Protein AF-A0A382U960-F1 (afdb_monomer_lite)

Structure (mmCIF, N/CA/C/O backbone):
data_AF-A0A382U960-F1
#
_entry.id   AF-A0A382U960-F1
#
loop_
_atom_site.group_PDB
_atom_site.id
_atom_site.type_symbol
_atom_site.label_atom_id
_atom_site.label_alt_id
_atom_site.label_comp_id
_atom_site.label_asym_id
_atom_site.label_entity_id
_atom_site.label_seq_id
_atom_site.pdbx_PDB_ins_code
_atom_site.Cartn_x
_atom_site.Cartn_y
_atom_site.Cartn_z
_atom_site.occupancy
_atom_site.B_iso_or_equiv
_atom_site.auth_seq_id
_atom_site.auth_comp_id
_atom_site.auth_asym_id
_atom_site.auth_atom_id
_atom_site.pdbx_PDB_model_num
ATOM 1 N N . MET A 1 1 ? -10.378 -6.888 10.214 1.00 60.75 1 MET A N 1
ATOM 2 C CA . MET A 1 1 ? -9.118 -6.641 10.947 1.00 60.75 1 MET A CA 1
ATOM 3 C C . MET A 1 1 ? -9.123 -5.184 11.384 1.00 60.75 1 MET A C 1
ATOM 5 O O . MET A 1 1 ? -9.834 -4.398 10.776 1.00 60.75 1 MET A O 1
ATOM 9 N N . SER A 1 2 ? -8.431 -4.825 12.464 1.00 80.06 2 SER A N 1
ATOM 10 C CA . SER A 1 2 ? -8.351 -3.423 12.896 1.00 80.06 2 SER A CA 1
ATOM 11 C C . SER A 1 2 ? -7.181 -2.730 12.207 1.00 80.06 2 SER A C 1
ATOM 13 O O . SER A 1 2 ? -6.110 -3.321 12.089 1.00 80.06 2 SER A O 1
ATOM 15 N N . ILE A 1 3 ? -7.332 -1.448 11.862 1.00 82.94 3 ILE A N 1
ATOM 16 C CA . ILE A 1 3 ? -6.288 -0.651 11.192 1.00 82.94 3 ILE A CA 1
ATOM 17 C C . ILE A 1 3 ? -4.925 -0.683 11.901 1.00 82.94 3 ILE A C 1
ATOM 19 O O . ILE A 1 3 ? -3.879 -0.650 11.256 1.00 82.94 3 ILE A O 1
ATOM 23 N N . ILE A 1 4 ? -4.930 -0.770 13.233 1.00 85.25 4 ILE A N 1
ATOM 24 C CA . ILE A 1 4 ? -3.726 -0.864 14.067 1.00 85.25 4 ILE A CA 1
ATOM 25 C C . ILE A 1 4 ? -3.015 -2.199 13.814 1.00 85.25 4 ILE A C 1
ATOM 27 O O . ILE A 1 4 ? -1.801 -2.227 13.610 1.00 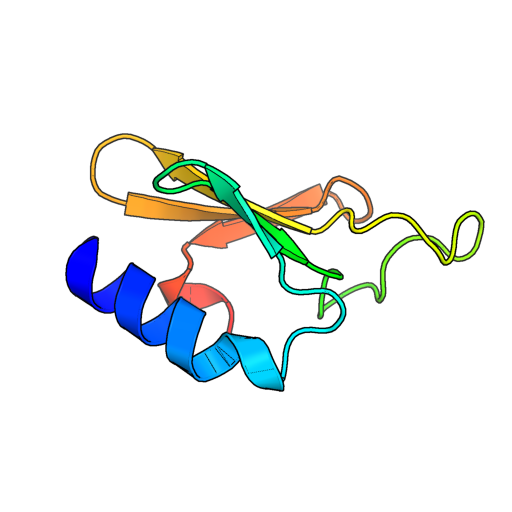85.25 4 ILE A O 1
ATOM 31 N N . THR A 1 5 ? -3.776 -3.293 13.778 1.00 87.19 5 THR A N 1
ATOM 32 C CA . THR A 1 5 ? -3.277 -4.640 13.488 1.00 87.19 5 THR A CA 1
ATOM 33 C C . THR A 1 5 ? -2.744 -4.724 12.063 1.00 87.19 5 THR A C 1
ATOM 35 O O . THR A 1 5 ? -1.619 -5.178 11.876 1.00 87.19 5 THR A O 1
ATOM 38 N N . ASP A 1 6 ? -3.486 -4.205 11.080 1.00 85.50 6 ASP A N 1
ATOM 39 C CA . ASP A 1 6 ? -3.064 -4.199 9.673 1.00 85.50 6 ASP A CA 1
ATOM 40 C C . ASP A 1 6 ? -1.795 -3.364 9.464 1.00 85.50 6 ASP A C 1
ATOM 42 O O . ASP A 1 6 ? -0.894 -3.756 8.724 1.00 85.50 6 ASP A O 1
ATOM 46 N N . THR A 1 7 ? -1.684 -2.225 10.154 1.00 88.62 7 THR A N 1
ATOM 47 C CA . THR A 1 7 ? -0.486 -1.377 10.099 1.00 88.62 7 THR A CA 1
ATOM 48 C C . THR A 1 7 ? 0.713 -2.088 10.717 1.00 88.62 7 THR A C 1
ATOM 50 O O . THR A 1 7 ? 1.786 -2.113 10.119 1.00 88.62 7 THR A O 1
ATOM 53 N N . LYS A 1 8 ? 0.550 -2.695 11.900 1.00 89.88 8 LYS A N 1
ATOM 54 C CA . LYS A 1 8 ? 1.625 -3.449 12.562 1.00 89.88 8 LYS A CA 1
ATOM 55 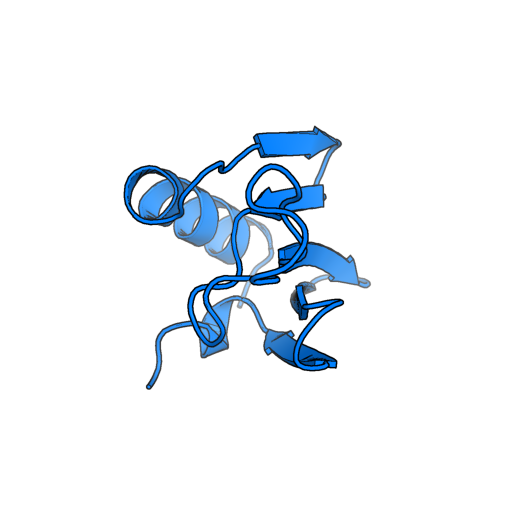C C . LYS A 1 8 ? 2.085 -4.624 11.701 1.00 89.88 8 LYS A C 1
ATOM 57 O O . LYS A 1 8 ? 3.284 -4.840 11.557 1.00 89.88 8 LYS A O 1
ATOM 62 N N . PHE A 1 9 ? 1.139 -5.330 11.090 1.00 87.69 9 PHE A N 1
ATOM 63 C CA . PHE A 1 9 ? 1.413 -6.426 10.172 1.00 87.69 9 PHE A CA 1
ATOM 64 C C . PHE A 1 9 ? 2.186 -5.954 8.935 1.00 87.69 9 PHE A C 1
ATOM 66 O O . PHE A 1 9 ? 3.227 -6.519 8.608 1.00 87.69 9 PHE A O 1
ATOM 73 N N . LEU A 1 10 ? 1.757 -4.855 8.304 1.00 88.50 10 LEU A N 1
ATOM 74 C CA . LEU A 1 10 ? 2.467 -4.253 7.173 1.00 88.50 10 LEU A CA 1
ATOM 75 C C . LEU A 1 10 ? 3.907 -3.856 7.533 1.00 88.50 10 LEU A C 1
ATOM 77 O O . LEU A 1 10 ? 4.824 -4.083 6.747 1.00 88.50 10 LEU A O 1
ATOM 81 N N . LEU A 1 11 ? 4.122 -3.287 8.722 1.00 89.94 11 LEU A N 1
ATOM 82 C CA . LEU A 1 11 ? 5.458 -2.931 9.206 1.00 89.94 11 LEU A CA 1
ATOM 83 C C . LEU A 1 11 ? 6.321 -4.165 9.487 1.00 89.94 11 LEU A C 1
ATOM 85 O O . LEU A 1 11 ? 7.513 -4.147 9.215 1.00 89.94 11 LEU A O 1
ATOM 89 N N . GLN A 1 12 ? 5.739 -5.260 9.971 1.00 89.62 12 GLN A N 1
ATOM 90 C CA . GLN A 1 12 ? 6.466 -6.519 10.140 1.00 89.62 12 GLN A CA 1
ATOM 91 C C . GLN A 1 12 ? 6.880 -7.138 8.793 1.00 89.62 12 GLN A C 1
ATOM 93 O O . GLN A 1 12 ? 7.894 -7.829 8.708 1.00 89.62 12 GLN A O 1
ATOM 98 N N . LEU A 1 13 ? 6.120 -6.869 7.729 1.00 86.12 13 LEU A N 1
ATOM 99 C CA . LEU A 1 13 ? 6.414 -7.309 6.364 1.00 86.12 13 LEU A CA 1
ATOM 100 C C . LEU A 1 13 ? 7.374 -6.397 5.613 1.00 86.12 13 LEU A C 1
ATOM 102 O O . LEU A 1 13 ? 7.937 -6.825 4.607 1.00 86.12 13 LEU A O 1
ATOM 106 N N . SER A 1 14 ? 7.599 -5.171 6.090 1.00 87.50 14 SER A N 1
ATOM 107 C CA . SER A 1 14 ? 8.458 -4.202 5.414 1.00 87.50 14 SER A CA 1
ATOM 108 C C . SER A 1 14 ? 9.840 -4.734 5.007 1.00 87.50 14 SER A C 1
ATOM 110 O O . SER A 1 14 ? 10.238 -4.423 3.890 1.00 87.50 14 SER A O 1
ATOM 112 N N . PRO A 1 15 ? 10.576 -5.547 5.803 1.00 87.44 15 PRO A N 1
ATOM 113 C CA . PRO A 1 15 ? 11.877 -6.067 5.370 1.00 87.44 15 PRO A CA 1
ATOM 114 C C . PRO A 1 15 ? 11.789 -7.086 4.224 1.00 87.44 15 PRO A C 1
ATOM 116 O O . PRO A 1 15 ? 12.779 -7.304 3.534 1.00 87.44 15 PRO A O 1
ATOM 119 N N . ARG A 1 16 ? 10.626 -7.713 4.006 1.00 87.06 16 ARG A N 1
ATOM 120 C CA . ARG A 1 16 ? 10.388 -8.640 2.884 1.00 87.06 16 ARG A CA 1
ATOM 121 C C . ARG A 1 16 ? 9.904 -7.920 1.625 1.00 87.06 16 ARG A C 1
ATOM 123 O O . ARG A 1 16 ? 9.959 -8.485 0.537 1.00 87.06 16 ARG A O 1
ATOM 130 N N . LEU A 1 17 ? 9.410 -6.692 1.770 1.00 87.19 17 LEU A N 1
ATOM 131 C CA . LEU A 1 17 ? 8.875 -5.889 0.679 1.00 87.19 17 LEU A CA 1
ATOM 132 C C . LEU A 1 17 ? 9.967 -4.966 0.127 1.00 87.19 17 LEU A C 1
ATOM 134 O O . LEU A 1 17 ? 10.412 -4.021 0.777 1.00 87.19 17 LEU A O 1
ATOM 138 N N . ASP A 1 18 ? 10.382 -5.219 -1.110 1.00 87.69 18 ASP A N 1
ATOM 139 C CA . ASP A 1 18 ? 11.386 -4.409 -1.801 1.00 87.69 18 ASP A CA 1
ATOM 140 C C . ASP A 1 18 ? 10.892 -2.953 -1.958 1.00 87.69 18 ASP A C 1
ATOM 142 O O . ASP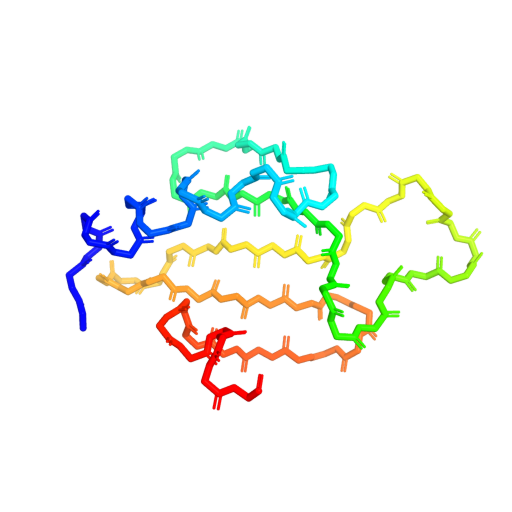 A 1 18 ? 9.744 -2.693 -2.343 1.00 87.69 18 ASP A O 1
ATOM 146 N N . ARG A 1 19 ? 11.763 -1.992 -1.618 1.00 87.31 19 ARG A N 1
ATOM 147 C CA . ARG A 1 19 ? 11.505 -0.537 -1.637 1.00 87.31 19 ARG A CA 1
ATOM 148 C C . ARG A 1 19 ? 10.284 -0.096 -0.851 1.00 87.31 19 ARG A C 1
ATOM 150 O O . ARG A 1 19 ? 9.574 0.829 -1.255 1.00 87.31 19 ARG A O 1
ATOM 157 N N . PHE A 1 20 ? 10.074 -0.722 0.295 1.00 92.06 20 PHE A N 1
ATOM 158 C CA . PHE A 1 20 ? 9.085 -0.256 1.243 1.00 92.06 20 PHE A CA 1
ATOM 159 C C . PHE A 1 20 ? 9.379 1.175 1.711 1.00 92.06 20 PHE A C 1
ATOM 161 O O . PHE A 1 20 ? 10.420 1.466 2.299 1.00 92.06 20 PHE A O 1
ATOM 168 N N . LYS A 1 21 ? 8.436 2.082 1.454 1.00 92.31 21 LYS A N 1
ATOM 169 C CA . LYS A 1 21 ? 8.502 3.491 1.843 1.00 92.31 21 LYS A CA 1
ATOM 170 C C . LYS A 1 21 ? 7.153 3.951 2.373 1.00 92.31 21 LYS A C 1
ATOM 172 O O . LYS A 1 21 ? 6.151 3.902 1.661 1.00 92.31 21 LYS A O 1
ATOM 177 N N . LYS A 1 22 ? 7.133 4.493 3.593 1.00 93.44 22 LYS A N 1
ATOM 178 C CA . LYS A 1 22 ? 5.991 5.275 4.087 1.00 93.44 22 LYS A CA 1
ATOM 179 C C . LYS A 1 22 ? 5.969 6.617 3.356 1.00 93.44 22 LYS A C 1
ATOM 181 O O . LYS A 1 22 ? 6.932 7.374 3.427 1.00 93.44 22 LYS A O 1
ATOM 186 N N . VAL A 1 23 ? 4.895 6.889 2.620 1.00 92.50 23 VAL A N 1
ATOM 187 C CA . VAL A 1 23 ? 4.720 8.148 1.877 1.00 92.50 23 VAL A CA 1
ATOM 188 C C . VAL A 1 23 ? 4.068 9.198 2.771 1.00 92.50 23 VAL A C 1
ATOM 190 O O . VAL A 1 23 ? 4.510 10.339 2.803 1.00 92.50 23 VAL A O 1
ATOM 193 N N . ARG A 1 24 ? 3.021 8.803 3.500 1.00 92.00 24 ARG A N 1
ATOM 194 C CA . ARG A 1 24 ? 2.315 9.614 4.504 1.00 92.00 24 ARG A CA 1
ATOM 195 C C . ARG A 1 24 ? 1.548 8.690 5.445 1.00 92.00 24 ARG A C 1
ATOM 197 O 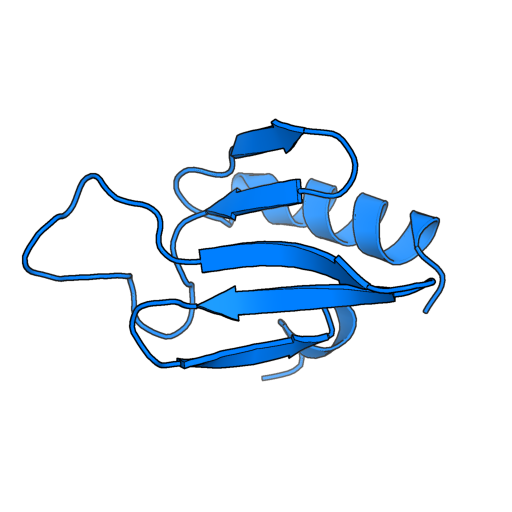O . ARG A 1 24 ? 1.663 7.467 5.347 1.00 92.00 24 ARG A O 1
ATOM 204 N N . ASP A 1 25 ? 0.769 9.253 6.358 1.00 89.88 25 ASP A N 1
ATOM 205 C CA . ASP A 1 25 ? -0.046 8.439 7.251 1.00 89.88 25 ASP A CA 1
ATOM 206 C C . ASP A 1 25 ? -1.043 7.582 6.484 1.00 89.88 25 ASP A C 1
ATOM 208 O O . ASP A 1 25 ? -1.777 8.044 5.609 1.00 89.88 25 ASP A O 1
ATOM 212 N N . TYR A 1 26 ? -1.001 6.294 6.812 1.00 89.62 26 TYR A N 1
ATOM 213 C CA . TYR A 1 26 ? -1.767 5.248 6.161 1.00 89.62 26 TYR A CA 1
ATOM 214 C C . TYR A 1 26 ? -1.584 5.149 4.634 1.00 89.62 26 TYR A C 1
ATOM 216 O O . TYR A 1 26 ? -2.499 4.709 3.934 1.00 89.62 26 TYR A O 1
ATOM 224 N N . LEU A 1 27 ? -0.417 5.561 4.117 1.00 93.06 27 LEU A N 1
ATOM 225 C CA . LEU A 1 27 ? -0.015 5.370 2.724 1.00 93.06 27 LEU A CA 1
ATOM 226 C C . LEU A 1 27 ? 1.437 4.886 2.636 1.00 93.06 27 LEU A C 1
ATOM 228 O O . LEU A 1 27 ? 2.369 5.607 3.007 1.00 93.06 27 LEU A O 1
ATOM 232 N N . TRP A 1 28 ? 1.630 3.705 2.061 1.00 94.25 28 TRP A N 1
ATOM 233 C CA . TRP A 1 28 ? 2.945 3.106 1.833 1.00 94.25 28 TRP A CA 1
ATOM 234 C C . TRP A 1 28 ? 3.087 2.669 0.386 1.00 94.25 28 TRP A C 1
ATOM 236 O O . TRP A 1 28 ? 2.142 2.133 -0.178 1.00 94.25 28 TRP A O 1
ATOM 246 N N . ASN A 1 29 ? 4.274 2.849 -0.185 1.00 93.38 29 ASN A N 1
ATOM 247 C CA . ASN A 1 29 ? 4.633 2.347 -1.506 1.00 93.38 29 ASN A CA 1
ATOM 248 C C . ASN A 1 29 ? 5.678 1.244 -1.363 1.00 93.38 29 ASN A C 1
ATOM 250 O O . ASN A 1 29 ? 6.562 1.340 -0.515 1.00 93.38 29 ASN A O 1
ATOM 254 N N . PHE A 1 30 ? 5.581 0.218 -2.199 1.00 92.12 30 PHE A N 1
ATOM 255 C CA . PHE A 1 30 ? 6.547 -0.874 -2.282 1.00 92.12 30 PHE A CA 1
ATOM 256 C C . PHE A 1 30 ? 6.406 -1.606 -3.615 1.00 92.12 30 PHE A C 1
ATOM 258 O O . PHE A 1 30 ? 5.454 -1.399 -4.375 1.00 92.12 30 PHE A O 1
ATOM 265 N N . ARG A 1 31 ? 7.375 -2.460 -3.930 1.00 89.88 31 ARG A N 1
ATOM 266 C CA . ARG A 1 31 ? 7.314 -3.282 -5.133 1.00 89.88 31 ARG A CA 1
ATOM 267 C C . ARG A 1 31 ? 6.217 -4.327 -5.013 1.00 89.88 31 ARG A C 1
ATOM 269 O 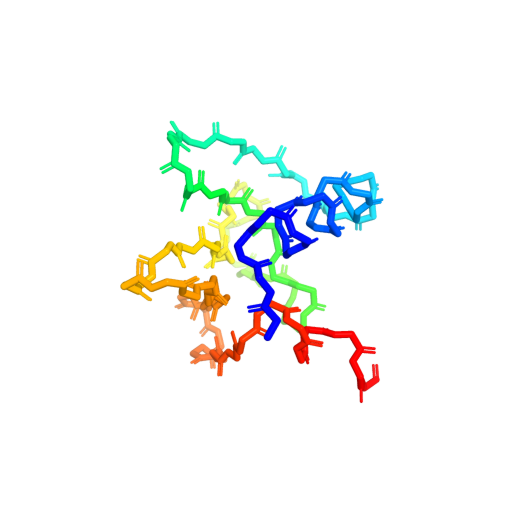O . ARG A 1 31 ? 6.151 -5.033 -4.013 1.00 89.88 31 ARG A O 1
ATOM 276 N N . CYS A 1 32 ? 5.360 -4.443 -6.029 1.00 89.62 32 CYS A N 1
ATOM 277 C CA . CYS A 1 32 ? 4.298 -5.446 -6.001 1.00 89.62 32 CYS A CA 1
ATOM 278 C C . CYS A 1 32 ? 4.897 -6.864 -5.907 1.00 89.62 32 CYS A C 1
ATOM 280 O O . CYS A 1 32 ? 5.636 -7.245 -6.819 1.00 89.62 32 CYS A O 1
ATOM 282 N N . PRO A 1 33 ? 4.562 -7.652 -4.866 1.00 85.06 33 PRO A N 1
ATOM 283 C CA . PRO A 1 33 ? 5.114 -8.995 -4.694 1.00 85.06 33 PRO A CA 1
ATOM 284 C C . PRO A 1 33 ? 4.600 -9.983 -5.750 1.00 85.06 33 PRO A C 1
ATOM 286 O O . PRO A 1 33 ? 5.317 -10.904 -6.114 1.00 85.06 33 PRO A O 1
ATOM 289 N N . HIS A 1 34 ? 3.405 -9.755 -6.304 1.00 84.12 34 HIS A N 1
ATOM 290 C CA . HIS A 1 34 ? 2.788 -10.670 -7.270 1.00 84.12 34 HIS A CA 1
ATOM 291 C C . HIS A 1 34 ? 3.328 -10.520 -8.696 1.00 84.12 34 HIS A C 1
ATOM 293 O O . HIS A 1 34 ? 3.468 -11.504 -9.409 1.00 84.12 34 HIS A O 1
ATOM 299 N N . CYS A 1 35 ? 3.613 -9.292 -9.145 1.00 84.44 35 CYS A N 1
ATOM 300 C CA . CYS A 1 35 ? 4.054 -9.047 -10.528 1.00 84.44 35 CYS A CA 1
ATOM 301 C C . CYS A 1 35 ? 5.485 -8.511 -10.655 1.00 84.44 35 CYS A C 1
ATOM 303 O O . CYS A 1 35 ? 5.935 -8.277 -11.772 1.00 84.44 35 CYS A O 1
ATOM 305 N N . GLY A 1 36 ? 6.188 -8.262 -9.544 1.00 77.94 36 GLY A N 1
ATOM 306 C CA . GLY A 1 36 ? 7.565 -7.753 -9.556 1.00 77.94 36 GLY A CA 1
ATOM 307 C C . GLY A 1 36 ? 7.726 -6.318 -10.082 1.00 77.94 36 GLY A C 1
ATOM 308 O O . GLY A 1 36 ? 8.851 -5.872 -10.314 1.00 77.94 36 GLY A O 1
ATOM 309 N N . ASP A 1 37 ? 6.621 -5.576 -10.231 1.00 79.81 37 ASP A N 1
ATOM 310 C CA . ASP A 1 37 ? 6.522 -4.291 -10.937 1.00 79.81 37 ASP A CA 1
ATOM 311 C C . ASP A 1 37 ? 6.897 -4.363 -12.432 1.00 79.81 37 ASP A C 1
ATOM 313 O O . ASP A 1 37 ? 6.976 -5.411 -13.063 1.00 79.81 37 ASP A O 1
ATOM 317 N N . SER A 1 38 ? 7.034 -3.201 -13.066 1.00 72.81 38 SER A N 1
ATOM 318 C CA . SER A 1 38 ? 7.343 -3.108 -14.486 1.00 72.81 38 SER A CA 1
ATOM 319 C C . SER A 1 38 ? 8.756 -3.560 -14.805 1.00 72.81 38 SER A C 1
ATOM 321 O O . SER A 1 38 ? 9.719 -3.032 -14.249 1.00 72.81 38 SER A O 1
ATOM 323 N N . THR A 1 39 ? 8.884 -4.348 -15.866 1.00 70.94 39 THR A N 1
ATOM 324 C CA . THR A 1 39 ? 10.162 -4.582 -16.548 1.00 70.94 39 THR A CA 1
ATOM 325 C C . THR A 1 39 ? 10.746 -3.295 -17.147 1.00 70.94 39 THR A C 1
ATOM 327 O O . THR A 1 39 ? 11.960 -3.109 -17.132 1.00 70.94 39 THR A O 1
ATOM 330 N N . LYS A 1 40 ? 9.891 -2.361 -17.603 1.00 78.56 40 LYS A N 1
ATOM 331 C CA . LYS A 1 40 ? 10.302 -1.089 -18.233 1.00 78.56 40 LYS A CA 1
ATOM 332 C C . LYS A 1 40 ? 10.937 -0.085 -17.271 1.00 78.56 40 LYS A C 1
ATOM 334 O O . LYS A 1 40 ? 11.765 0.715 -17.684 1.00 78.56 40 LYS A O 1
ATOM 339 N N . SER A 1 41 ? 10.531 -0.064 -16.003 1.00 75.31 41 SER A N 1
ATOM 340 C CA . SER A 1 41 ? 11.072 0.892 -15.032 1.00 75.31 41 SER A CA 1
ATOM 341 C C . SER A 1 41 ? 11.335 0.191 -13.719 1.00 75.31 41 SER A C 1
ATOM 343 O O . SER A 1 41 ? 10.498 0.168 -12.818 1.00 75.31 41 SER A O 1
ATOM 345 N N . LYS A 1 42 ? 12.556 -0.333 -13.611 1.00 71.38 42 LYS A N 1
ATOM 346 C CA . LYS A 1 42 ? 13.039 -1.035 -12.428 1.00 71.38 42 LYS A CA 1
ATOM 347 C C . LYS A 1 42 ? 13.125 -0.154 -11.194 1.00 71.38 42 LYS A C 1
ATOM 349 O O . LYS A 1 42 ? 13.451 -0.719 -10.168 1.00 71.38 42 LYS A O 1
ATOM 354 N N . ILE A 1 43 ? 12.885 1.162 -11.256 1.00 75.50 43 ILE A N 1
ATOM 355 C CA . ILE A 1 43 ? 13.021 2.132 -10.144 1.00 75.50 43 ILE A CA 1
ATOM 356 C C . ILE A 1 43 ? 11.660 2.460 -9.496 1.00 75.50 43 ILE A C 1
ATOM 358 O O . ILE A 1 43 ? 11.587 2.813 -8.322 1.00 75.50 43 ILE A O 1
ATOM 362 N N . LYS A 1 44 ? 10.556 2.307 -10.236 1.00 80.06 44 LYS A N 1
ATOM 363 C CA . LYS A 1 44 ? 9.220 2.681 -9.756 1.00 80.06 44 LYS A CA 1
ATOM 364 C C . LYS A 1 44 ? 8.591 1.542 -8.954 1.00 80.06 44 LYS A C 1
ATOM 366 O O . LYS A 1 44 ? 8.426 0.457 -9.496 1.00 80.06 44 LYS A O 1
ATOM 371 N N . ALA A 1 45 ? 8.200 1.833 -7.715 1.00 87.94 45 ALA A N 1
ATOM 372 C CA . ALA A 1 45 ? 7.302 0.999 -6.920 1.00 87.94 45 ALA A CA 1
ATOM 373 C C . ALA A 1 45 ? 5.853 1.253 -7.366 1.00 87.94 45 ALA A C 1
ATOM 375 O O . ALA A 1 45 ? 5.384 2.391 -7.272 1.00 87.94 45 ALA A O 1
ATOM 376 N N . ARG A 1 46 ? 5.160 0.240 -7.905 1.00 89.25 46 ARG A N 1
ATOM 377 C CA . ARG A 1 46 ? 3.757 0.380 -8.360 1.00 89.25 46 ARG A CA 1
ATOM 378 C C . ARG A 1 46 ? 2.740 -0.234 -7.408 1.00 89.25 46 ARG A C 1
ATOM 380 O O . ARG A 1 46 ? 1.543 -0.020 -7.608 1.00 89.25 46 ARG A O 1
ATOM 387 N N . GLY A 1 47 ? 3.199 -0.990 -6.417 1.00 92.44 47 GLY A N 1
ATOM 388 C CA . GLY A 1 47 ? 2.393 -1.434 -5.292 1.00 92.44 47 GLY A CA 1
ATOM 389 C C . GLY A 1 47 ? 2.260 -0.326 -4.254 1.00 92.44 47 GLY A C 1
ATOM 390 O O . GLY A 1 47 ? 3.225 0.372 -3.935 1.00 92.44 47 GLY A O 1
ATOM 391 N N . TYR A 1 48 ? 1.055 -0.154 -3.729 1.00 93.25 48 TYR A N 1
ATOM 392 C CA . TYR A 1 48 ? 0.810 0.771 -2.638 1.00 93.25 48 TYR A CA 1
ATOM 393 C C . TYR A 1 48 ? -0.299 0.264 -1.726 1.00 93.25 48 TYR A C 1
ATOM 395 O O . TYR A 1 48 ? -1.253 -0.376 -2.168 1.00 93.25 48 TYR A O 1
ATOM 403 N N . VAL A 1 49 ? -0.168 0.561 -0.439 1.00 93.94 49 VAL A N 1
ATOM 404 C CA . VAL A 1 49 ? -1.208 0.344 0.563 1.00 93.94 49 VAL A CA 1
ATOM 405 C C . VAL A 1 49 ? -1.765 1.685 0.971 1.00 93.94 49 VAL A C 1
ATOM 407 O O . VAL A 1 49 ? -1.001 2.579 1.321 1.00 93.94 49 VAL A O 1
ATOM 410 N N . TYR A 1 50 ? -3.085 1.809 0.953 1.00 93.50 50 TYR A N 1
ATOM 411 C CA . TYR A 1 50 ? -3.805 3.012 1.337 1.00 93.50 50 TYR A CA 1
ATOM 412 C C . TYR A 1 50 ? -4.972 2.667 2.258 1.00 93.50 50 TYR A C 1
ATOM 414 O O . TYR A 1 50 ? -5.571 1.593 2.172 1.00 93.50 50 TYR A O 1
ATOM 422 N N . ARG A 1 51 ? -5.329 3.607 3.129 1.00 91.56 51 ARG A N 1
ATOM 423 C CA . ARG A 1 51 ? -6.539 3.505 3.945 1.00 91.56 51 ARG A CA 1
ATOM 424 C C . ARG A 1 51 ? -7.781 3.874 3.149 1.00 91.56 51 ARG A C 1
ATOM 426 O O . ARG A 1 51 ? -7.825 4.914 2.493 1.00 91.56 51 ARG A O 1
ATOM 433 N N . LYS A 1 52 ? -8.834 3.076 3.309 1.00 90.31 52 LYS A N 1
ATOM 434 C CA . LYS A 1 52 ? -10.197 3.417 2.902 1.00 90.31 52 LYS A CA 1
ATOM 435 C C . LYS A 1 52 ? -11.127 3.177 4.088 1.00 90.31 52 LYS A C 1
ATOM 437 O O . LYS A 1 52 ? -11.307 2.047 4.523 1.00 90.31 52 LYS A O 1
ATOM 442 N N . LYS A 1 53 ? -11.725 4.251 4.613 1.00 87.00 53 LYS A N 1
ATOM 443 C CA . LYS A 1 53 ? -12.536 4.240 5.846 1.00 87.00 53 LYS A CA 1
ATOM 444 C C . LYS A 1 53 ? -11.760 3.703 7.058 1.00 87.00 53 LYS A C 1
ATOM 446 O O . LYS A 1 53 ? -10.965 4.448 7.629 1.00 87.00 53 LYS A O 1
ATOM 451 N N . LEU A 1 54 ? -11.984 2.457 7.462 1.00 85.56 54 LEU A N 1
ATOM 452 C CA . LEU A 1 54 ? -11.357 1.829 8.631 1.00 85.56 54 LEU A CA 1
ATOM 453 C C . LEU A 1 54 ? -10.379 0.713 8.255 1.00 85.56 54 LEU A C 1
ATOM 455 O O . LEU A 1 54 ? -9.678 0.220 9.131 1.00 85.56 54 LEU A O 1
ATOM 459 N N . ASP A 1 55 ? -10.273 0.383 6.969 1.00 87.25 55 ASP A N 1
ATOM 460 C CA . ASP A 1 55 ? -9.488 -0.748 6.488 1.00 87.25 55 ASP A CA 1
ATOM 461 C C . ASP 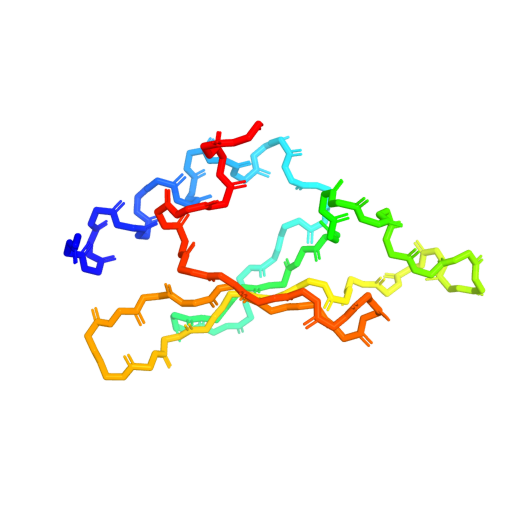A 1 55 ? -8.312 -0.282 5.626 1.00 87.25 55 ASP A C 1
ATOM 463 O O . ASP A 1 55 ? -8.345 0.783 4.989 1.00 87.25 55 ASP A O 1
ATOM 467 N N . LEU A 1 56 ? -7.261 -1.101 5.594 1.00 90.19 56 LEU A N 1
ATOM 468 C CA . LEU A 1 56 ? -6.135 -0.930 4.684 1.00 90.19 56 LEU A CA 1
ATOM 469 C C . LEU A 1 56 ? -6.295 -1.832 3.460 1.00 90.19 56 LEU A C 1
ATOM 471 O O . LEU A 1 56 ? -6.548 -3.034 3.565 1.00 90.19 56 LEU A O 1
ATOM 475 N N . TYR A 1 57 ? -6.073 -1.245 2.289 1.00 91.88 57 TYR A N 1
ATOM 476 C CA . TYR A 1 57 ? -6.131 -1.933 1.008 1.00 91.88 57 TYR A CA 1
ATOM 477 C C . TYR A 1 57 ? -4.803 -1.815 0.286 1.00 91.88 57 TYR A C 1
ATOM 479 O O . TYR A 1 57 ? -4.235 -0.729 0.186 1.00 91.88 57 TYR A O 1
ATOM 487 N N . PHE A 1 58 ? -4.343 -2.932 -0.257 1.00 92.19 58 PHE A N 1
ATOM 488 C CA . PHE A 1 58 ? -3.278 -2.985 -1.239 1.00 92.19 58 PHE A CA 1
ATOM 489 C C . PHE A 1 58 ? -3.852 -2.792 -2.641 1.00 92.19 58 PHE A C 1
ATOM 491 O O . PHE A 1 58 ? -4.919 -3.314 -2.969 1.00 92.19 58 PHE A O 1
ATOM 498 N N . LYS A 1 59 ? -3.128 -2.063 -3.488 1.00 92.81 59 LYS A N 1
ATOM 499 C CA . LYS A 1 59 ? -3.388 -1.999 -4.923 1.00 92.81 59 LYS A CA 1
ATOM 500 C C . LYS A 1 59 ? -2.082 -1.897 -5.699 1.00 92.81 59 LYS A C 1
ATOM 502 O O . LYS A 1 59 ? -1.130 -1.250 -5.268 1.00 92.81 59 LYS A O 1
ATOM 507 N N . CYS A 1 60 ? -2.049 -2.516 -6.872 1.00 91.88 60 CYS A N 1
ATOM 508 C CA . CYS A 1 60 ? -0.951 -2.401 -7.815 1.00 91.88 60 CYS A CA 1
ATOM 509 C C . CYS A 1 60 ? -1.397 -1.665 -9.082 1.00 91.88 60 CYS A C 1
ATOM 511 O O . CYS A 1 60 ? -2.358 -2.060 -9.738 1.00 91.88 60 CYS A O 1
ATOM 513 N N . HIS A 1 61 ? -0.651 -0.636 -9.485 1.00 89.75 61 HIS A N 1
ATOM 514 C CA . HIS A 1 61 ? -0.864 0.042 -10.770 1.00 89.75 61 HIS A CA 1
ATOM 515 C C . HIS A 1 61 ? -0.365 -0.754 -11.988 1.00 89.75 61 HIS A C 1
ATOM 517 O O . HIS A 1 61 ? -0.622 -0.345 -13.114 1.00 89.75 61 HIS A O 1
ATOM 523 N N . ASN A 1 62 ? 0.388 -1.841 -11.787 1.00 88.19 62 ASN A N 1
ATOM 524 C CA . ASN A 1 62 ? 0.941 -2.649 -12.876 1.00 88.19 62 ASN A CA 1
ATOM 525 C C . ASN A 1 62 ? -0.005 -3.777 -13.297 1.00 88.19 62 ASN A C 1
ATOM 527 O O . ASN A 1 62 ? -0.501 -3.774 -14.414 1.00 88.19 62 ASN A O 1
ATOM 531 N N . CYS A 1 63 ? -0.252 -4.733 -12.398 1.00 88.00 63 CYS A N 1
ATOM 532 C CA . CYS A 1 63 ? -1.117 -5.882 -12.664 1.00 88.00 63 CYS A CA 1
ATOM 533 C C . CYS A 1 63 ? -2.594 -5.613 -12.347 1.00 88.00 63 CYS A C 1
ATOM 535 O O . CYS A 1 63 ? -3.432 -6.466 -12.603 1.00 88.00 63 CYS A O 1
ATOM 537 N N . GLY A 1 64 ? -2.924 -4.462 -11.748 1.00 87.75 64 GLY A N 1
ATOM 538 C CA . GLY A 1 64 ? -4.294 -4.130 -11.346 1.00 87.75 64 GLY A CA 1
ATOM 539 C C . GLY A 1 64 ? -4.792 -4.872 -10.102 1.00 87.75 64 GLY A C 1
ATOM 540 O O . GLY A 1 64 ? -5.893 -4.583 -9.639 1.00 87.75 64 GLY A O 1
ATOM 541 N N . MET A 1 65 ? -3.987 -5.776 -9.534 1.00 87.69 65 MET A N 1
ATOM 542 C CA . MET A 1 65 ? -4.343 -6.541 -8.343 1.00 87.69 65 MET A CA 1
ATOM 543 C C . MET A 1 65 ? -4.643 -5.612 -7.167 1.00 87.69 65 MET A C 1
ATOM 545 O O . MET A 1 65 ? -3.899 -4.663 -6.897 1.00 87.69 65 MET A O 1
ATOM 549 N N . GLY A 1 66 ? -5.745 -5.886 -6.478 1.00 90.31 66 GLY A N 1
ATOM 550 C CA . GLY A 1 66 ? -6.153 -5.159 -5.291 1.00 90.31 66 GLY A CA 1
ATOM 551 C C . GLY A 1 66 ? -6.821 -6.095 -4.300 1.00 90.31 66 GLY A C 1
ATOM 552 O O . GLY A 1 66 ? -7.762 -6.799 -4.649 1.00 90.31 66 GLY A O 1
ATOM 553 N N . GLN A 1 67 ? -6.339 -6.080 -3.065 1.00 88.62 67 GLN A N 1
ATOM 554 C CA . GLN A 1 67 ? -6.855 -6.901 -1.973 1.00 88.62 67 GLN A CA 1
ATOM 555 C C . GLN A 1 67 ? -6.720 -6.148 -0.651 1.00 88.62 67 GLN A C 1
ATOM 557 O O . GLN A 1 67 ? -5.992 -5.158 -0.555 1.00 88.62 67 GLN A O 1
ATOM 562 N N . SER A 1 68 ? -7.457 -6.566 0.376 1.00 88.00 68 SER A N 1
ATOM 563 C CA . SER A 1 68 ? -7.219 -6.062 1.730 1.00 88.00 68 SER A CA 1
ATOM 564 C C . SER A 1 68 ? -5.812 -6.458 2.187 1.00 88.00 68 SER A C 1
ATOM 566 O O . SER A 1 68 ? -5.283 -7.485 1.759 1.00 88.00 68 SER A O 1
ATOM 568 N N . VAL A 1 69 ? -5.193 -5.662 3.064 1.00 85.19 69 VAL A N 1
ATOM 569 C CA . VAL A 1 69 ? -3.854 -5.982 3.600 1.00 85.19 69 VAL A CA 1
ATOM 570 C C . VAL A 1 69 ? -3.831 -7.353 4.282 1.00 85.19 69 VAL A C 1
ATOM 572 O O . VAL A 1 69 ? -2.867 -8.095 4.116 1.00 85.19 69 VAL A O 1
ATOM 575 N N . GLY A 1 70 ? -4.919 -7.733 4.958 1.00 79.31 70 GLY A N 1
ATOM 576 C CA . GLY A 1 70 ? -5.067 -9.063 5.553 1.00 79.31 70 GLY A CA 1
ATOM 577 C C . GLY A 1 70 ? -5.030 -10.221 4.548 1.00 79.31 70 GLY A C 1
ATOM 578 O O . GLY A 1 70 ? -4.568 -11.301 4.893 1.00 79.31 70 GLY A O 1
ATOM 579 N N . ASN A 1 71 ? -5.447 -9.997 3.299 1.00 78.38 71 ASN A N 1
ATOM 580 C CA . ASN A 1 71 ? -5.428 -11.015 2.244 1.00 78.38 71 ASN A CA 1
ATOM 581 C C . ASN A 1 71 ? -4.150 -10.979 1.396 1.00 78.38 71 ASN A C 1
ATOM 583 O O . ASN A 1 71 ? -4.044 -11.736 0.440 1.00 78.38 71 ASN A O 1
ATOM 587 N N . LEU A 1 72 ? -3.179 -10.110 1.691 1.00 72.38 72 LEU A N 1
ATOM 588 C CA . LEU A 1 72 ? -1.961 -9.983 0.881 1.00 72.38 72 LEU A CA 1
ATOM 589 C C . LEU A 1 72 ? -1.058 -11.236 0.929 1.00 72.38 72 LEU A C 1
ATOM 591 O O . LEU A 1 72 ? -0.214 -11.388 0.057 1.00 72.38 72 LEU A O 1
ATOM 595 N N . ILE A 1 73 ? -1.207 -12.103 1.943 1.00 62.09 73 ILE A N 1
ATOM 596 C CA . ILE A 1 73 ? -0.284 -13.227 2.236 1.00 62.09 73 ILE A CA 1
ATOM 597 C C . ILE A 1 73 ? -0.997 -14.578 2.405 1.00 62.09 73 ILE A C 1
ATOM 599 O O . ILE A 1 73 ? -0.350 -15.588 2.643 1.00 62.09 73 ILE A O 1
ATOM 603 N N . ASN A 1 74 ? -2.323 -14.632 2.265 1.00 55.62 74 ASN A N 1
ATOM 604 C CA . ASN A 1 74 ? -3.059 -15.903 2.316 1.00 55.62 74 ASN A CA 1
ATOM 605 C C . ASN A 1 74 ? -3.016 -16.686 0.984 1.00 55.62 74 ASN A C 1
ATOM 607 O O . ASN A 1 74 ? -3.936 -17.451 0.709 1.00 55.62 74 ASN A O 1
ATOM 611 N N . GLU A 1 75 ? -1.973 -16.499 0.171 1.00 43.03 75 GLU A N 1
ATOM 612 C CA . GLU A 1 75 ? -1.695 -17.305 -1.028 1.00 43.03 75 GLU A CA 1
ATOM 613 C C . GLU A 1 75 ? -0.238 -17.772 -1.028 1.00 43.03 75 GLU A C 1
ATOM 615 O O . GLU A 1 75 ? 0.647 -16.929 -0.738 1.00 43.03 75 GLU A O 1
#

Organism: NCBI:txid408172

pLDDT: mean 85.22, std 9.21, range [43.03, 94.25]

Foldseek 3Di:
DFPVVLVVVVVVCQVVFAPWDDPDVQKIFTAQPPPRPDPVDNPDGQWMWHDDPGFIKIAGPGPRDIDTSVVSPPD

Secondary structure (DSSP, 8-state):
--HHHHHHHHHHHGGGSTT-EEEETTEEEE--TTT-S-SS-TT---EEEEEETTEEEEEETTT--EEEGGGSS--

Radius of gyration: 11.57 Å; chains: 1; bounding box: 26×27×32 Å

Sequence (75 aa):
MSIITDTKFLLQLSPRLDRFKKVRDYLWNFRCPHCGDSTKSKIKARGYVYRKKLDLYFKCHNCGMGQSVGNLINE